Protein AF-A0A3B0RYL2-F1 (afdb_monomer_lite)

InterPro domains:
  IPR000100 Ribonuclease P [PF00825] (3-52)
  IPR014721 Small ribosomal subunit protein uS5 domain 2-type fold, subgroup [G3DSA:3.30.230.10] (1-64)
  IPR020539 Ribonuclease P, conserved site [PS00648] (6-20)
  IPR020568 Ribosomal protein uS5 domain 2-type superfamily [SSF54211] (2-57)

Organism: NCBI:txid652676

Foldseek 3Di:
DEDCQLDDPVSSVVLVVLLVVLVVVDPADPPDDDDDYDDNVSSPDDSVVSNVVVCVVRVHDDPPPPPPD

Secondary structure (DSSP, 8-state):
-B-GGG-SHHHHHHHHHHHHHHHTTS-PPTT------B-GGGGTS-HHHHHHHHHHHHT-----TTS--

pLDDT: mean 89.22, std 11.7, range [40.94, 96.88]

Radius of gyration: 13.14 Å; chains: 1; bounding box: 30×23×39 Å

Structure (mmCIF, N/CA/C/O backbone):
data_AF-A0A3B0RYL2-F1
#
_entry.id   AF-A0A3B0RYL2-F1
#
loop_
_atom_site.group_PDB
_atom_site.id
_atom_site.type_symbol
_atom_site.label_atom_id
_atom_site.label_alt_id
_atom_site.label_comp_id
_atom_site.label_asym_id
_atom_site.label_entity_id
_atom_site.label_seq_id
_atom_site.pdbx_PDB_ins_code
_atom_site.Cartn_x
_atom_site.Cartn_y
_atom_site.Cartn_z
_atom_site.occupancy
_atom_site.B_iso_or_equiv
_atom_site.auth_seq_id
_atom_site.auth_comp_id
_atom_site.auth_asym_id
_atom_site.auth_atom_id
_atom_site.pdbx_PDB_model_num
ATOM 1 N N . MET A 1 1 ? -3.966 5.348 -8.490 1.00 84.38 1 MET A N 1
ATOM 2 C CA . MET A 1 1 ? -3.445 5.818 -9.792 1.00 84.38 1 MET A CA 1
ATOM 3 C C . MET A 1 1 ? -1.926 5.691 -9.844 1.00 84.38 1 MET A C 1
ATOM 5 O O . MET A 1 1 ? -1.279 5.850 -8.821 1.00 84.38 1 MET A O 1
ATOM 9 N N . ALA A 1 2 ? -1.355 5.402 -11.017 1.00 83.94 2 ALA A N 1
ATOM 10 C CA . ALA A 1 2 ? 0.096 5.410 -11.243 1.00 83.94 2 ALA A CA 1
ATOM 11 C C . ALA A 1 2 ? 0.383 6.215 -12.518 1.00 83.94 2 ALA A C 1
ATOM 13 O O . ALA A 1 2 ? -0.001 5.797 -13.615 1.00 83.94 2 ALA A O 1
ATOM 14 N N . GLY A 1 3 ? 0.990 7.394 -12.355 1.00 81.94 3 GLY A N 1
ATOM 15 C CA . GLY A 1 3 ? 1.259 8.329 -13.450 1.00 81.94 3 GLY A CA 1
ATOM 16 C C . GLY A 1 3 ? 2.383 7.860 -14.378 1.00 81.94 3 GLY A C 1
ATOM 17 O O . GLY A 1 3 ? 3.110 6.917 -14.069 1.00 81.94 3 GLY A O 1
ATOM 18 N N . ARG A 1 4 ? 2.565 8.541 -15.519 1.00 82.75 4 ARG A N 1
ATOM 19 C CA . ARG A 1 4 ? 3.617 8.218 -16.509 1.00 82.75 4 ARG A CA 1
ATOM 20 C C . ARG A 1 4 ? 5.027 8.200 -15.899 1.00 82.75 4 ARG A C 1
ATOM 22 O O . ARG A 1 4 ? 5.834 7.363 -16.278 1.00 82.75 4 ARG A O 1
ATOM 29 N N . ARG A 1 5 ? 5.285 9.055 -14.901 1.00 85.81 5 ARG A N 1
ATOM 30 C CA . ARG A 1 5 ? 6.573 9.137 -14.183 1.00 85.81 5 ARG A CA 1
ATOM 31 C C . ARG A 1 5 ? 6.949 7.855 -13.426 1.00 85.81 5 ARG A C 1
ATOM 33 O O . ARG A 1 5 ? 8.117 7.651 -13.137 1.00 85.81 5 ARG A O 1
ATOM 40 N N . VAL A 1 6 ? 5.985 6.982 -13.120 1.00 86.31 6 VAL A N 1
ATOM 41 C CA . VAL A 1 6 ? 6.241 5.701 -12.434 1.00 86.31 6 VAL A CA 1
ATOM 42 C C . VAL A 1 6 ? 6.954 4.701 -13.356 1.00 86.31 6 VAL A C 1
ATOM 44 O O . VAL A 1 6 ? 7.686 3.838 -12.877 1.00 86.31 6 VAL A O 1
ATOM 47 N N . GLY A 1 7 ? 6.765 4.812 -14.674 1.00 89.50 7 GLY A N 1
ATOM 48 C CA . GLY A 1 7 ? 7.422 3.972 -15.674 1.00 89.50 7 GLY A CA 1
ATOM 49 C C . GLY A 1 7 ? 6.477 3.496 -16.777 1.00 89.50 7 GLY A C 1
ATOM 50 O O . GLY A 1 7 ? 5.376 4.020 -16.964 1.00 89.50 7 GLY A O 1
ATOM 51 N N . ASN A 1 8 ? 6.914 2.469 -17.509 1.00 93.06 8 ASN A N 1
ATOM 52 C CA . ASN A 1 8 ? 6.142 1.857 -18.593 1.00 93.06 8 ASN A CA 1
ATOM 53 C C . ASN A 1 8 ? 4.841 1.182 -18.093 1.00 93.06 8 ASN A C 1
ATOM 55 O O . ASN A 1 8 ? 4.550 1.117 -16.895 1.00 93.06 8 ASN A O 1
ATOM 59 N N . ALA A 1 9 ? 4.016 0.686 -19.020 1.00 92.94 9 ALA A N 1
ATOM 60 C CA . ALA A 1 9 ? 2.738 0.051 -18.687 1.00 92.94 9 ALA A CA 1
ATOM 61 C C . ALA A 1 9 ? 2.886 -1.139 -17.720 1.00 92.94 9 ALA A C 1
ATOM 63 O O . ALA A 1 9 ? 2.131 -1.234 -16.751 1.00 92.94 9 ALA A O 1
ATOM 64 N N . VAL A 1 10 ? 3.891 -1.991 -17.930 1.00 94.62 10 VAL A N 1
ATOM 65 C CA . VAL A 1 10 ? 4.148 -3.173 -17.096 1.00 94.62 10 VAL A CA 1
ATOM 66 C C . VAL A 1 10 ? 4.546 -2.764 -15.677 1.00 94.62 10 VAL A C 1
ATOM 68 O O . VAL A 1 10 ? 3.941 -3.227 -14.711 1.00 94.62 10 VAL A O 1
ATOM 71 N N . THR A 1 11 ? 5.484 -1.827 -15.536 1.00 94.19 11 THR A N 1
ATOM 72 C CA . THR A 1 11 ? 5.916 -1.279 -14.244 1.00 94.19 11 THR A CA 1
ATOM 73 C C . THR A 1 11 ? 4.752 -0.636 -13.497 1.00 94.19 11 THR A C 1
ATOM 75 O O . THR A 1 11 ? 4.557 -0.910 -12.312 1.00 94.19 11 THR A O 1
ATOM 78 N N . ARG A 1 12 ? 3.913 0.154 -14.181 1.00 94.12 12 ARG A N 1
ATOM 79 C CA . ARG A 1 12 ? 2.702 0.736 -13.576 1.00 94.12 12 ARG A CA 1
ATOM 80 C C . ARG A 1 12 ? 1.724 -0.342 -13.108 1.00 94.12 12 ARG A C 1
ATOM 82 O O . ARG A 1 12 ? 1.157 -0.209 -12.026 1.00 94.12 12 ARG A O 1
ATOM 89 N N . ASN A 1 13 ? 1.535 -1.411 -13.880 1.00 94.44 13 ASN A N 1
ATOM 90 C CA . ASN A 1 13 ? 0.662 -2.521 -13.492 1.00 94.44 13 ASN A CA 1
ATOM 91 C C . ASN A 1 13 ? 1.213 -3.286 -12.288 1.00 94.44 13 ASN A C 1
ATOM 93 O O . ASN A 1 13 ? 0.451 -3.598 -11.372 1.00 94.44 13 ASN A O 1
ATOM 97 N N . ARG A 1 14 ? 2.528 -3.525 -12.245 1.00 94.25 14 ARG A N 1
ATOM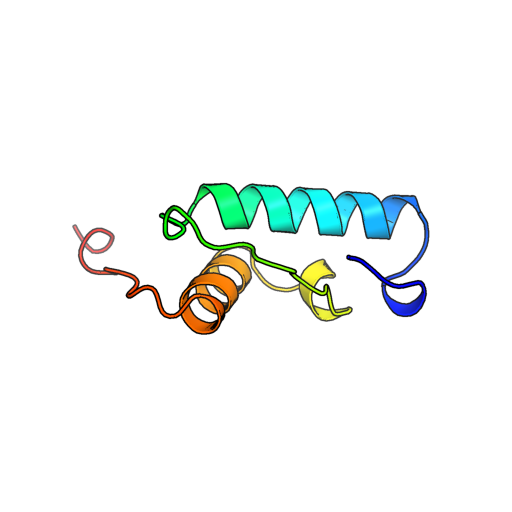 98 C CA . ARG A 1 14 ? 3.198 -4.133 -11.091 1.00 94.25 14 ARG A CA 1
ATOM 99 C C . ARG A 1 14 ? 3.024 -3.279 -9.836 1.00 94.25 14 ARG A C 1
ATOM 101 O O . ARG A 1 14 ? 2.626 -3.812 -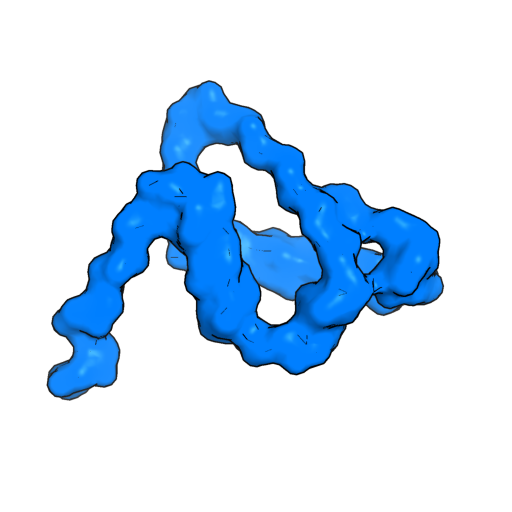8.808 1.00 94.25 14 ARG A O 1
ATOM 108 N N . VAL A 1 15 ? 3.219 -1.962 -9.934 1.00 95.50 15 VAL A N 1
ATOM 109 C CA . VAL A 1 15 ? 2.991 -1.027 -8.818 1.00 95.50 15 VAL A CA 1
ATOM 110 C C . VAL A 1 15 ? 1.535 -1.059 -8.349 1.00 95.50 15 VAL A C 1
ATOM 112 O O . VAL A 1 15 ? 1.289 -1.192 -7.155 1.00 95.50 15 VAL A O 1
ATOM 115 N N . LYS A 1 16 ? 0.555 -1.023 -9.263 1.00 95.38 16 LYS A N 1
ATOM 116 C CA . LYS A 1 16 ? -0.868 -1.155 -8.895 1.00 95.38 16 LYS A CA 1
ATOM 117 C C . LYS A 1 16 ? -1.163 -2.482 -8.190 1.00 95.38 16 LYS A C 1
ATOM 119 O O . LYS A 1 16 ? -1.921 -2.492 -7.228 1.00 95.38 16 LYS A O 1
ATOM 124 N N . ARG A 1 17 ? -0.588 -3.596 -8.661 1.00 96.00 17 ARG A N 1
ATOM 125 C CA . ARG A 1 17 ? -0.733 -4.914 -8.016 1.00 96.00 17 ARG A CA 1
ATOM 126 C C . ARG A 1 17 ? -0.130 -4.911 -6.610 1.00 96.00 17 ARG A C 1
ATOM 128 O O . ARG A 1 17 ? -0.816 -5.330 -5.688 1.00 96.00 17 ARG A O 1
ATOM 135 N N . ARG A 1 18 ? 1.082 -4.371 -6.442 1.00 95.81 18 ARG A N 1
ATOM 136 C CA . ARG A 1 18 ? 1.755 -4.258 -5.136 1.00 95.81 18 ARG A CA 1
ATOM 137 C C . ARG A 1 18 ? 0.942 -3.417 -4.149 1.00 95.81 18 ARG A C 1
ATOM 139 O O . ARG A 1 18 ? 0.728 -3.855 -3.031 1.00 95.81 18 ARG A O 1
ATOM 146 N N . ILE A 1 19 ? 0.422 -2.267 -4.583 1.00 96.00 19 ILE A N 1
ATOM 147 C CA . ILE A 1 19 ? -0.444 -1.416 -3.750 1.00 96.00 19 ILE A CA 1
ATOM 148 C C . ILE A 1 19 ? -1.724 -2.151 -3.354 1.00 96.00 19 ILE A C 1
ATOM 150 O O . ILE A 1 19 ? -2.102 -2.105 -2.194 1.00 96.00 19 ILE A O 1
ATOM 154 N N . ARG A 1 20 ? -2.388 -2.844 -4.287 1.00 96.06 20 ARG A N 1
ATOM 155 C CA . ARG A 1 20 ? -3.606 -3.605 -3.962 1.00 96.06 20 ARG A CA 1
ATOM 156 C C . ARG A 1 20 ? -3.349 -4.709 -2.941 1.00 96.06 20 ARG A C 1
ATOM 158 O O . ARG A 1 20 ? -4.157 -4.867 -2.040 1.00 96.06 20 ARG A O 1
ATOM 165 N N . ALA A 1 21 ? -2.225 -5.413 -3.064 1.00 96.88 21 ALA A N 1
ATOM 166 C CA . ALA A 1 21 ? -1.821 -6.416 -2.085 1.00 96.88 21 ALA A CA 1
ATOM 167 C C . ALA A 1 21 ? -1.525 -5.801 -0.706 1.00 96.88 21 ALA A C 1
ATOM 169 O O . ALA A 1 21 ? -1.835 -6.407 0.308 1.00 96.88 21 ALA A O 1
ATOM 170 N N . ALA A 1 22 ? -0.947 -4.597 -0.649 1.00 96.12 22 ALA A N 1
ATOM 171 C CA . ALA A 1 22 ? -0.727 -3.901 0.619 1.00 96.12 22 ALA A CA 1
ATOM 172 C C . ALA A 1 22 ? -2.048 -3.407 1.237 1.00 96.12 22 ALA A C 1
ATOM 174 O O . ALA A 1 22 ? -2.248 -3.530 2.436 1.00 96.12 22 ALA A O 1
ATOM 175 N N . ILE A 1 23 ? -2.982 -2.914 0.416 1.00 95.56 23 ILE A N 1
ATOM 176 C CA . ILE A 1 23 ? -4.320 -2.503 0.870 1.00 95.56 23 ILE A CA 1
ATOM 177 C C . ILE A 1 23 ? -5.082 -3.677 1.498 1.00 95.56 23 ILE A C 1
ATOM 179 O O . ILE A 1 23 ? -5.753 -3.477 2.502 1.00 95.56 23 ILE A O 1
ATOM 183 N N . SER A 1 24 ? -4.962 -4.896 0.958 1.00 94.75 24 SER A N 1
ATOM 184 C CA . SER A 1 24 ? -5.630 -6.068 1.542 1.00 94.75 24 SER A CA 1
ATOM 185 C C . SER A 1 24 ? -5.098 -6.480 2.921 1.00 94.75 24 SER A C 1
ATOM 187 O O . SER A 1 24 ? -5.711 -7.334 3.547 1.00 94.75 24 SER A O 1
ATOM 189 N N . GLN A 1 25 ? -3.991 -5.895 3.396 1.00 94.25 25 GLN A N 1
ATOM 190 C CA . GLN A 1 25 ? -3.446 -6.129 4.743 1.00 94.25 25 GLN A CA 1
ATOM 191 C C . GLN A 1 25 ? -3.989 -5.150 5.795 1.00 94.25 25 GLN A C 1
ATOM 193 O O . GLN A 1 25 ? -3.544 -5.166 6.942 1.00 94.25 25 GLN A O 1
ATOM 198 N N . ILE A 1 26 ? -4.884 -4.235 5.409 1.00 93.50 26 ILE A N 1
ATOM 199 C CA . ILE A 1 26 ? -5.289 -3.107 6.250 1.00 93.50 26 ILE A CA 1
ATOM 200 C C . ILE A 1 26 ? -6.811 -3.089 6.378 1.00 93.50 26 ILE A C 1
ATOM 202 O O . ILE A 1 26 ? -7.504 -3.150 5.357 1.00 93.50 26 ILE A O 1
ATOM 206 N N . PRO A 1 27 ? -7.352 -2.950 7.601 1.00 93.38 27 PRO A N 1
ATOM 207 C CA . PRO A 1 27 ? -8.791 -2.874 7.824 1.00 93.38 27 PRO A CA 1
ATOM 208 C C . PRO A 1 27 ? -9.316 -1.475 7.468 1.00 93.38 27 PRO A C 1
ATOM 210 O O . PRO A 1 27 ? -9.544 -0.643 8.345 1.00 93.38 27 PRO A O 1
ATOM 213 N N . LEU A 1 28 ? -9.458 -1.186 6.169 1.00 92.56 28 LEU A N 1
ATOM 214 C CA . LEU A 1 28 ? -9.987 0.094 5.682 1.00 92.56 28 LEU A CA 1
ATOM 215 C C . LEU A 1 28 ? -11.351 0.419 6.309 1.00 92.56 28 LEU A C 1
ATOM 217 O O . LEU A 1 28 ? -12.158 -0.471 6.560 1.00 92.56 28 LEU A O 1
ATOM 221 N N . ARG A 1 29 ? -11.621 1.711 6.537 1.00 92.12 29 ARG A N 1
ATOM 222 C CA . ARG A 1 29 ? -12.889 2.148 7.132 1.00 92.12 29 ARG A CA 1
ATOM 223 C C . ARG A 1 29 ? -14.024 2.031 6.118 1.00 92.12 29 ARG A C 1
ATOM 225 O O . ARG A 1 29 ? -13.927 2.572 5.013 1.00 92.12 29 ARG A O 1
ATOM 232 N N . ASP A 1 30 ? -15.117 1.406 6.536 1.00 92.81 30 ASP A N 1
ATOM 233 C CA . ASP A 1 30 ? -16.340 1.333 5.741 1.00 92.81 30 ASP A CA 1
ATOM 234 C C . ASP A 1 30 ? -16.903 2.725 5.428 1.00 92.81 30 ASP A C 1
ATOM 236 O O . ASP A 1 30 ? -16.671 3.707 6.139 1.00 92.81 30 ASP A O 1
ATOM 240 N N . GLY A 1 31 ? -17.611 2.828 4.302 1.00 94.19 31 GLY A N 1
ATOM 241 C CA . GLY A 1 31 ? -18.199 4.087 3.833 1.00 94.19 31 GLY A CA 1
ATOM 242 C C . GLY A 1 31 ? -17.185 5.143 3.374 1.00 94.19 31 GLY A C 1
ATOM 243 O O . GLY A 1 31 ? -17.587 6.250 3.019 1.00 94.19 31 GLY A O 1
ATOM 244 N N . THR A 1 32 ? -15.885 4.825 3.340 1.00 93.81 32 THR A N 1
ATOM 245 C CA . THR A 1 32 ? -14.829 5.766 2.941 1.00 93.81 32 THR A CA 1
ATOM 246 C C . THR A 1 32 ? -14.253 5.417 1.571 1.00 93.81 32 THR A C 1
ATOM 248 O O . THR A 1 32 ? -13.832 4.292 1.310 1.00 93.81 32 THR A O 1
ATOM 251 N N . SER A 1 33 ? -14.190 6.410 0.682 1.00 94.75 33 SER A N 1
ATOM 252 C CA . SER A 1 33 ? -13.525 6.273 -0.617 1.00 94.75 33 SER A CA 1
ATOM 253 C C . SER A 1 33 ? -12.067 6.718 -0.531 1.00 94.75 33 SER A C 1
ATOM 255 O O . SER A 1 33 ? -11.780 7.855 -0.164 1.00 94.75 33 SER A O 1
ATOM 257 N N . TYR A 1 34 ? -11.143 5.842 -0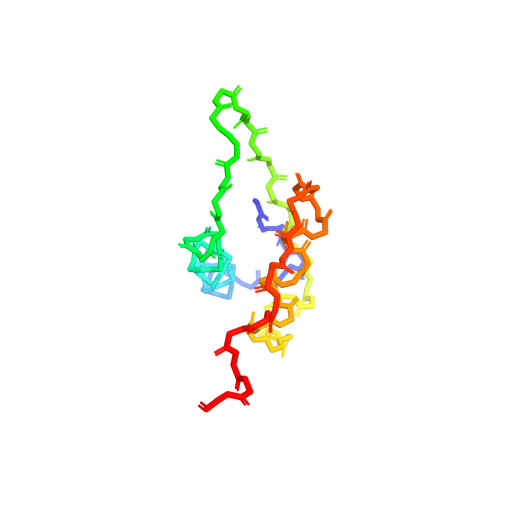.930 1.00 94.31 34 TYR A N 1
ATOM 258 C CA . TYR A 1 34 ? -9.705 6.114 -0.912 1.00 94.31 34 TYR A CA 1
ATOM 259 C C . TYR A 1 34 ? -9.139 6.226 -2.330 1.00 94.31 34 TYR A C 1
ATOM 261 O O . TYR A 1 34 ? -9.290 5.324 -3.156 1.00 94.31 34 TYR A O 1
ATOM 269 N N . ILE A 1 35 ? -8.408 7.308 -2.603 1.00 94.88 35 ILE A N 1
ATOM 270 C CA . ILE A 1 35 ? -7.632 7.466 -3.838 1.00 94.88 35 ILE A CA 1
ATOM 271 C C . ILE A 1 35 ? -6.146 7.386 -3.496 1.00 94.88 35 ILE A C 1
ATOM 273 O O . ILE A 1 35 ? -5.566 8.319 -2.954 1.00 94.88 35 ILE A O 1
ATOM 277 N N . VAL A 1 36 ? -5.503 6.278 -3.869 1.00 93.75 36 VAL A N 1
ATOM 278 C CA . VAL A 1 36 ? -4.057 6.094 -3.661 1.00 93.75 36 VAL A CA 1
ATOM 279 C C . VAL A 1 36 ? -3.284 6.551 -4.894 1.00 93.75 36 VAL A C 1
ATOM 281 O O . VAL A 1 36 ? -3.506 6.031 -5.992 1.00 93.75 36 VAL A O 1
ATOM 284 N N . ILE A 1 37 ? -2.348 7.489 -4.745 1.00 93.12 37 ILE A N 1
ATOM 285 C CA . ILE A 1 37 ? -1.477 7.969 -5.829 1.00 93.12 37 ILE A CA 1
ATOM 286 C C . ILE A 1 37 ? -0.072 7.398 -5.633 1.00 93.12 37 ILE A C 1
ATOM 288 O O . ILE A 1 37 ? 0.608 7.702 -4.662 1.00 93.12 37 ILE A O 1
ATOM 292 N N . ALA A 1 38 ? 0.370 6.561 -6.572 1.00 92.50 38 ALA A N 1
ATOM 293 C CA . ALA A 1 38 ? 1.675 5.922 -6.498 1.00 92.50 38 ALA A CA 1
ATOM 294 C C . ALA A 1 38 ? 2.797 6.878 -6.921 1.00 92.50 38 ALA A C 1
ATOM 296 O O . ALA A 1 38 ? 2.802 7.369 -8.057 1.00 92.50 38 ALA A O 1
ATOM 297 N N . SER A 1 39 ? 3.777 7.069 -6.040 1.00 91.62 39 SER A N 1
ATOM 298 C CA . SER A 1 39 ? 5.074 7.659 -6.377 1.00 91.62 39 SER A CA 1
ATOM 299 C C . SER A 1 39 ? 6.029 6.600 -6.953 1.00 91.62 39 SER A C 1
ATOM 301 O O . SER A 1 39 ? 5.737 5.401 -6.965 1.00 91.62 39 SER A O 1
ATOM 303 N N . THR A 1 40 ? 7.190 7.029 -7.452 1.00 91.06 40 THR A N 1
ATOM 304 C CA . THR A 1 40 ? 8.241 6.125 -7.955 1.00 91.06 40 THR A CA 1
ATOM 30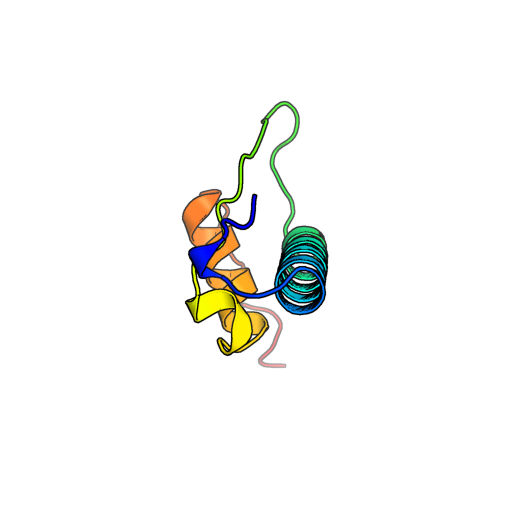5 C C . THR A 1 40 ? 8.813 5.216 -6.865 1.00 91.06 40 THR A C 1
ATOM 307 O O . THR A 1 40 ? 9.189 4.087 -7.178 1.00 91.06 40 THR A O 1
ATOM 310 N N . ALA A 1 41 ? 8.809 5.658 -5.603 1.00 93.19 41 ALA A N 1
ATOM 311 C CA . ALA A 1 41 ? 9.354 4.920 -4.460 1.00 93.19 41 ALA A CA 1
ATOM 312 C C . ALA A 1 41 ? 8.643 3.578 -4.208 1.00 93.19 41 ALA A C 1
ATOM 314 O O . ALA A 1 41 ? 9.273 2.607 -3.797 1.00 93.19 41 ALA A O 1
ATOM 315 N N . VAL A 1 42 ? 7.356 3.471 -4.559 1.00 93.88 42 VAL A N 1
ATOM 316 C CA . VAL A 1 42 ? 6.556 2.239 -4.398 1.00 93.88 42 VAL A CA 1
ATOM 317 C C . VAL A 1 42 ? 7.150 1.041 -5.157 1.00 93.88 42 VAL A C 1
ATOM 319 O O . VAL A 1 42 ? 6.849 -0.114 -4.858 1.00 93.88 42 VAL A O 1
ATOM 322 N N . ARG A 1 43 ? 7.998 1.290 -6.162 1.00 91.62 43 ARG A N 1
ATOM 323 C CA . ARG A 1 43 ? 8.650 0.231 -6.942 1.00 91.62 43 ARG A CA 1
ATOM 324 C C . ARG A 1 43 ? 9.664 -0.576 -6.139 1.00 91.62 43 ARG A C 1
ATOM 326 O O . ARG A 1 43 ? 9.842 -1.750 -6.454 1.00 91.62 43 ARG A O 1
ATOM 333 N N . THR A 1 44 ? 10.351 0.069 -5.204 1.00 93.00 44 THR A N 1
ATOM 334 C CA . THR A 1 44 ? 11.550 -0.471 -4.548 1.00 93.00 44 THR A CA 1
ATOM 335 C C . THR A 1 44 ? 11.435 -0.504 -3.038 1.00 93.00 44 THR A C 1
ATOM 337 O O . THR A 1 44 ? 12.189 -1.234 -2.417 1.00 93.00 44 THR A O 1
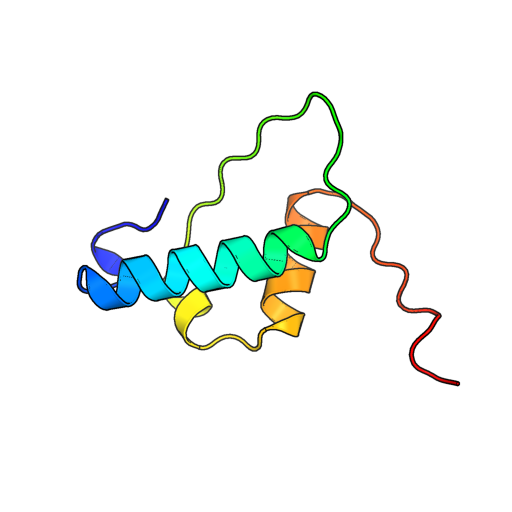ATOM 340 N N . VAL A 1 45 ? 10.513 0.262 -2.450 1.00 96.50 45 VAL A N 1
ATOM 341 C CA . VAL A 1 45 ? 10.267 0.216 -1.010 1.00 96.50 45 VAL A CA 1
ATOM 342 C C . VAL A 1 45 ? 9.882 -1.202 -0.579 1.00 96.50 45 VAL A C 1
ATOM 344 O O . VAL A 1 45 ? 9.140 -1.896 -1.293 1.00 96.50 45 VAL A O 1
ATOM 347 N N . GLU A 1 46 ? 10.356 -1.612 0.593 1.00 96.75 46 GLU A N 1
ATOM 348 C CA . GLU A 1 46 ? 9.953 -2.871 1.209 1.00 96.75 46 GLU A CA 1
ATOM 349 C C . GLU A 1 46 ? 8.437 -2.956 1.380 1.00 96.75 46 GLU A C 1
ATOM 351 O O . GLU A 1 46 ? 7.740 -1.946 1.513 1.00 96.75 46 GLU A O 1
ATOM 356 N N . PHE A 1 47 ? 7.904 -4.175 1.293 1.00 94.69 47 PHE A N 1
ATOM 357 C CA . PHE A 1 47 ? 6.454 -4.362 1.278 1.00 94.69 47 PHE A CA 1
ATOM 358 C C . PHE A 1 47 ? 5.820 -3.922 2.602 1.00 94.69 47 PHE A C 1
ATOM 360 O O . PHE A 1 47 ? 4.845 -3.177 2.579 1.00 94.69 47 PHE A O 1
ATOM 367 N N . GLU A 1 48 ? 6.440 -4.270 3.728 1.00 94.88 48 GLU A N 1
ATOM 368 C CA . GLU A 1 48 ? 5.987 -3.845 5.057 1.00 94.88 48 GLU A CA 1
ATOM 369 C C . GLU A 1 48 ? 5.982 -2.330 5.223 1.00 94.88 48 GLU A C 1
ATOM 371 O O . GLU A 1 48 ? 5.032 -1.751 5.745 1.00 94.88 48 GLU A O 1
ATOM 376 N N . GLN A 1 49 ? 6.991 -1.660 4.674 1.00 95.81 49 GLN A N 1
ATOM 377 C CA . GLN A 1 49 ? 7.058 -0.207 4.710 1.00 95.81 49 GLN A CA 1
ATOM 378 C C . GLN A 1 49 ? 5.944 0.442 3.872 1.00 95.81 49 GLN A C 1
ATOM 380 O O . GLN A 1 49 ? 5.437 1.505 4.234 1.00 95.81 49 GLN A O 1
ATOM 385 N N . LEU A 1 50 ? 5.539 -0.187 2.762 1.00 96.19 50 LEU A N 1
ATOM 386 C CA . LEU A 1 50 ? 4.385 0.255 1.975 1.00 96.19 50 LEU A CA 1
ATOM 387 C C . LEU A 1 50 ? 3.072 0.082 2.751 1.00 96.19 50 LEU A C 1
ATOM 389 O O . LEU A 1 50 ? 2.202 0.949 2.659 1.00 96.19 50 LEU A O 1
ATOM 393 N N . VAL A 1 51 ? 2.927 -1.014 3.498 1.00 95.94 51 VAL A N 1
ATOM 394 C CA . VAL A 1 51 ? 1.782 -1.247 4.389 1.00 95.94 51 VAL A CA 1
ATOM 395 C C . VAL A 1 51 ? 1.746 -0.178 5.486 1.00 95.94 51 VAL A C 1
ATOM 397 O O . VAL A 1 51 ? 0.706 0.448 5.688 1.00 95.94 51 VAL A O 1
ATOM 400 N N . ASP A 1 52 ? 2.886 0.136 6.108 1.00 95.06 52 ASP A N 1
ATOM 401 C CA . ASP A 1 52 ? 2.994 1.224 7.091 1.00 95.06 52 ASP A CA 1
ATOM 402 C C . ASP A 1 52 ? 2.554 2.576 6.527 1.00 95.06 52 ASP A C 1
ATOM 404 O O . ASP A 1 52 ? 1.780 3.292 7.164 1.00 95.06 52 ASP A O 1
ATOM 408 N N . TRP A 1 53 ? 2.988 2.924 5.311 1.00 95.38 53 TRP A N 1
ATOM 409 C CA . TRP A 1 53 ? 2.561 4.171 4.668 1.00 95.38 53 TRP A CA 1
ATOM 410 C C . TRP A 1 53 ? 1.046 4.247 4.495 1.00 95.38 53 TRP A C 1
ATOM 412 O O . TRP A 1 53 ? 0.461 5.323 4.627 1.00 95.38 53 TRP A O 1
ATOM 422 N N . LEU A 1 54 ? 0.402 3.119 4.199 1.00 95.00 54 LEU A N 1
ATOM 423 C CA . LEU A 1 54 ? -1.047 3.061 4.073 1.00 95.00 54 LEU A CA 1
ATOM 424 C C . LEU A 1 54 ? -1.741 3.164 5.440 1.00 95.00 54 LEU A C 1
ATOM 426 O O . LEU A 1 54 ? -2.747 3.865 5.524 1.00 95.00 54 LEU A O 1
ATOM 430 N N . TYR A 1 55 ? -1.206 2.572 6.514 1.00 94.75 55 TYR A N 1
ATOM 431 C CA . TYR A 1 55 ? -1.715 2.797 7.878 1.00 94.75 55 TYR A CA 1
ATOM 432 C C . TYR A 1 55 ? -1.649 4.282 8.259 1.00 94.75 55 TYR A C 1
ATOM 434 O O . TYR A 1 55 ? -2.652 4.863 8.679 1.00 94.75 55 TYR A O 1
ATOM 442 N N . THR A 1 56 ? -0.508 4.932 8.009 1.00 93.50 56 THR A N 1
ATOM 443 C CA . THR A 1 56 ? -0.352 6.378 8.229 1.00 93.50 56 THR A CA 1
ATOM 444 C C . THR A 1 56 ? -1.343 7.190 7.392 1.00 93.50 56 THR A C 1
ATOM 446 O O . THR A 1 56 ? -2.027 8.060 7.925 1.00 93.50 56 THR A O 1
ATOM 449 N N . GLY A 1 57 ? -1.464 6.900 6.093 1.00 92.25 57 GLY A N 1
ATOM 450 C CA . GLY A 1 57 ? -2.328 7.658 5.182 1.00 92.25 57 GLY A CA 1
ATOM 451 C C . GLY A 1 57 ? -3.829 7.455 5.406 1.00 92.25 57 GLY A C 1
ATOM 452 O O . GLY A 1 57 ? -4.622 8.328 5.061 1.00 92.25 57 GLY A O 1
ATOM 453 N N . THR A 1 58 ? -4.232 6.320 5.979 1.00 93.44 58 THR A N 1
ATOM 454 C CA . THR A 1 58 ? -5.638 6.012 6.296 1.00 93.44 58 THR A CA 1
ATOM 455 C C . THR A 1 58 ? -6.040 6.440 7.709 1.00 93.44 58 THR A C 1
ATOM 457 O O . THR A 1 58 ? -7.233 6.447 8.020 1.00 93.44 58 THR A O 1
ATOM 460 N N . GLY A 1 59 ? -5.074 6.806 8.561 1.00 90.38 59 GLY A N 1
ATOM 461 C CA . GLY A 1 59 ? -5.316 7.140 9.967 1.00 90.38 59 GLY A CA 1
ATOM 462 C C . GLY A 1 59 ? -5.788 5.940 10.794 1.00 90.38 59 GLY A C 1
ATOM 463 O O . GLY A 1 59 ? -6.547 6.107 11.751 1.00 90.38 59 GLY A O 1
ATOM 464 N N . ILE A 1 60 ? -5.407 4.727 10.390 1.00 88.94 60 ILE A N 1
ATOM 465 C CA . ILE A 1 60 ? -5.687 3.486 11.118 1.00 88.94 60 ILE A CA 1
ATOM 466 C C . ILE A 1 60 ? -4.461 3.163 11.976 1.00 88.94 60 ILE A C 1
ATOM 468 O O . ILE A 1 60 ? -3.330 3.215 11.494 1.00 88.94 60 ILE A O 1
ATOM 472 N N . ALA A 1 61 ? -4.672 2.832 13.250 1.00 84.56 61 ALA A N 1
ATOM 473 C CA . ALA A 1 61 ? -3.588 2.411 14.129 1.00 84.56 61 ALA A CA 1
ATOM 474 C C . ALA A 1 61 ? -3.126 0.992 13.761 1.00 84.56 61 ALA A C 1
ATOM 476 O O . ALA A 1 61 ? -3.942 0.076 13.664 1.00 84.56 61 ALA A O 1
ATOM 477 N N . ARG A 1 62 ? -1.815 0.810 13.563 1.00 83.50 62 ARG A N 1
ATOM 478 C CA . ARG A 1 62 ? -1.208 -0.512 13.365 1.00 83.50 62 ARG A CA 1
ATOM 479 C C . ARG A 1 62 ? -0.868 -1.104 14.733 1.00 83.50 62 ARG A C 1
ATOM 481 O O . ARG A 1 62 ? 0.067 -0.635 15.380 1.00 83.50 62 ARG A O 1
ATOM 488 N N . ASN A 1 63 ? -1.600 -2.128 15.164 1.00 77.44 63 ASN A N 1
ATOM 489 C CA . ASN A 1 63 ? -1.262 -2.880 16.373 1.00 77.44 63 ASN A CA 1
ATOM 490 C C . ASN A 1 63 ? -0.076 -3.799 16.059 1.00 77.44 63 ASN A C 1
ATOM 492 O O . ASN A 1 63 ? -0.251 -4.860 15.475 1.00 77.44 63 ASN A O 1
ATOM 496 N N . ARG A 1 64 ? 1.143 -3.381 16.413 1.00 68.31 64 ARG A N 1
ATOM 497 C CA . ARG A 1 64 ? 2.379 -4.161 16.200 1.00 68.31 64 ARG A CA 1
ATOM 498 C C . ARG A 1 64 ? 2.652 -5.214 17.283 1.00 68.31 64 ARG A C 1
ATOM 500 O O . ARG A 1 64 ? 3.710 -5.823 17.293 1.00 68.31 64 ARG A O 1
ATOM 507 N N . ASN A 1 65 ? 1.706 -5.436 18.190 1.00 57.94 65 ASN A N 1
ATOM 508 C CA . ASN A 1 65 ? 1.951 -6.156 19.440 1.00 57.94 65 ASN A CA 1
ATOM 509 C C . ASN A 1 65 ? 1.953 -7.695 19.316 1.00 57.94 65 ASN A C 1
ATOM 511 O O . ASN A 1 65 ? 1.983 -8.366 20.342 1.00 57.94 65 ASN A O 1
ATOM 515 N N . GLU 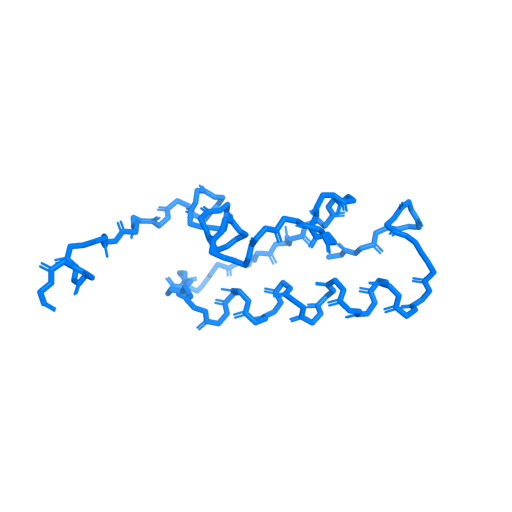A 1 66 ? 1.909 -8.268 18.110 1.00 55.56 66 GLU A N 1
ATOM 516 C CA . GLU A 1 66 ? 1.721 -9.719 17.922 1.00 55.56 66 GLU A CA 1
ATOM 517 C C . GLU A 1 66 ? 2.919 -10.452 17.288 1.00 55.56 66 GLU A C 1
ATOM 519 O O . GLU A 1 66 ? 2.919 -11.677 17.273 1.00 55.56 66 GLU A O 1
ATOM 524 N N . GLU A 1 67 ? 3.970 -9.756 16.834 1.00 53.88 67 GLU A N 1
ATOM 525 C CA . GLU A 1 67 ? 5.105 -10.389 16.123 1.00 53.88 67 GLU A CA 1
ATOM 526 C C . GLU A 1 67 ? 6.344 -10.692 16.998 1.00 53.88 67 GLU A C 1
ATOM 528 O O . GLU A 1 67 ? 7.319 -11.241 16.495 1.00 53.88 67 GLU A O 1
ATOM 533 N N . GLU A 1 68 ? 6.320 -10.401 18.306 1.00 50.12 68 GLU A N 1
ATOM 534 C CA . GLU A 1 68 ? 7.431 -10.696 19.243 1.00 50.12 68 GLU A CA 1
ATOM 535 C C . GLU A 1 68 ? 7.178 -11.906 20.179 1.00 50.12 68 GLU A C 1
ATOM 537 O O . GLU A 1 68 ? 7.734 -11.962 21.278 1.00 50.12 68 GLU A O 1
ATOM 542 N N . ARG A 1 69 ? 6.355 -12.891 19.788 1.00 40.94 69 ARG A N 1
ATOM 543 C CA . ARG A 1 69 ? 6.173 -14.144 20.556 1.00 40.94 69 ARG A CA 1
ATOM 544 C C . ARG A 1 69 ? 6.586 -15.394 19.797 1.00 40.94 69 ARG A C 1
ATOM 546 O O . ARG A 1 69 ? 6.192 -15.526 18.621 1.00 40.94 69 ARG A O 1
#

Sequence (69 aa):
MAGRRVGNAVTRNRVKRRIRAAISQIPLRDGTSYIVIASTAVRTVEFEQLVDWLYTGTGIARNRNEEER